Protein AF-A0A453MKX6-F1 (afdb_monomer_lite)

Radius of gyration: 16.12 Å; chains: 1; bounding box: 26×45×40 Å

Organism: Aegilops tauschii subsp. strangulata (NCBI:txid200361)

Structure (mmCIF, N/CA/C/O backbone):
data_AF-A0A453MKX6-F1
#
_entry.id   AF-A0A453MKX6-F1
#
loop_
_atom_site.group_PDB
_atom_site.id
_atom_site.type_symbol
_atom_site.label_atom_id
_atom_site.label_alt_id
_atom_site.label_comp_id
_atom_site.label_asym_id
_atom_site.label_entity_id
_atom_site.label_seq_id
_atom_site.pdbx_PDB_ins_code
_atom_site.Cartn_x
_atom_site.Cartn_y
_atom_site.Cartn_z
_atom_site.occupancy
_atom_site.B_iso_or_equiv
_atom_site.auth_seq_id
_atom_site.auth_comp_id
_atom_site.auth_asym_id
_atom_site.auth_atom_id
_atom_site.pdbx_PDB_model_num
ATOM 1 N N . MET A 1 1 ? 11.886 -34.300 17.148 1.00 54.22 1 MET A N 1
ATOM 2 C CA . MET A 1 1 ? 11.728 -32.834 17.193 1.00 54.22 1 MET A CA 1
ATOM 3 C C . MET A 1 1 ? 11.618 -32.432 18.650 1.00 54.22 1 MET A C 1
ATOM 5 O O . MET A 1 1 ? 10.687 -32.868 19.314 1.00 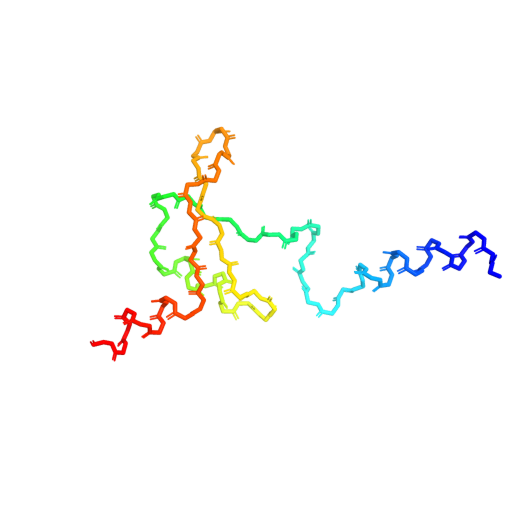54.22 1 MET A O 1
ATOM 9 N N . THR A 1 2 ? 12.608 -31.718 19.176 1.00 83.06 2 THR A N 1
ATOM 10 C CA . THR A 1 2 ? 12.596 -31.237 20.567 1.00 83.06 2 THR A CA 1
ATOM 11 C C . THR A 1 2 ? 11.953 -29.852 20.645 1.00 83.06 2 THR A C 1
ATOM 13 O O . THR A 1 2 ? 11.896 -29.137 19.644 1.00 83.06 2 THR A O 1
ATOM 16 N N . ILE A 1 3 ? 11.478 -29.448 21.828 1.00 75.88 3 ILE A N 1
ATOM 17 C CA . ILE A 1 3 ? 10.861 -28.124 22.043 1.00 75.88 3 ILE A CA 1
ATOM 18 C C . ILE A 1 3 ? 11.808 -26.998 21.592 1.00 75.88 3 ILE A C 1
ATOM 20 O O . ILE A 1 3 ? 11.378 -26.052 20.938 1.00 75.88 3 ILE A O 1
ATOM 24 N N . HIS A 1 4 ? 13.112 -27.151 21.838 1.00 76.00 4 HIS A N 1
ATOM 25 C CA . HIS A 1 4 ? 14.133 -26.218 21.359 1.00 76.00 4 HIS A CA 1
ATOM 26 C C . HIS A 1 4 ? 14.164 -26.081 19.830 1.00 76.00 4 HIS A C 1
ATOM 28 O O . HIS A 1 4 ? 14.240 -24.968 19.325 1.00 76.00 4 HIS A O 1
ATOM 34 N N . GLN A 1 5 ? 14.039 -27.181 19.083 1.00 77.00 5 GLN A N 1
ATOM 35 C CA . GLN A 1 5 ? 14.023 -27.139 17.616 1.00 77.00 5 GLN A CA 1
ATOM 36 C C . GLN A 1 5 ? 12.768 -26.447 17.071 1.00 77.00 5 GLN A C 1
ATOM 38 O O . GLN A 1 5 ? 12.854 -25.708 16.095 1.00 77.00 5 GLN A O 1
ATOM 43 N N . ALA A 1 6 ? 11.611 -26.648 17.709 1.00 72.25 6 ALA A N 1
ATOM 44 C CA . ALA A 1 6 ? 10.367 -25.988 17.314 1.00 72.25 6 ALA A CA 1
ATOM 45 C C . ALA A 1 6 ? 10.404 -24.471 17.577 1.00 72.25 6 ALA A C 1
ATOM 47 O O . ALA A 1 6 ? 9.950 -23.688 16.743 1.00 72.25 6 ALA A O 1
ATOM 48 N N . LEU A 1 7 ? 10.993 -24.050 18.703 1.00 72.50 7 LEU A N 1
ATOM 49 C CA . LEU A 1 7 ? 11.214 -22.633 19.006 1.00 72.50 7 LEU A CA 1
ATOM 50 C C . LEU A 1 7 ? 12.183 -21.988 18.010 1.00 72.50 7 LEU A C 1
ATOM 52 O O . LEU A 1 7 ? 11.920 -20.886 17.534 1.00 72.50 7 LEU A O 1
ATOM 56 N N . GLN A 1 8 ? 13.255 -22.691 17.645 1.00 67.38 8 GLN A N 1
ATOM 57 C CA . GLN A 1 8 ? 14.247 -22.191 16.697 1.00 67.38 8 GLN A CA 1
ATOM 58 C C . GLN A 1 8 ? 13.677 -22.070 15.278 1.00 67.38 8 GLN A C 1
ATOM 60 O O . GLN A 1 8 ? 13.863 -21.044 14.648 1.00 67.38 8 GLN A O 1
ATOM 65 N N . LEU A 1 9 ? 12.839 -23.010 14.827 1.00 64.56 9 LEU A N 1
ATOM 66 C CA . LEU A 1 9 ? 12.106 -22.901 13.555 1.00 64.56 9 LEU A CA 1
ATOM 67 C C . LEU A 1 9 ? 11.156 -21.690 13.501 1.00 64.56 9 LEU A C 1
ATOM 69 O O . LEU A 1 9 ? 11.048 -21.032 12.467 1.00 64.56 9 LEU A O 1
ATOM 73 N N . GLY A 1 10 ? 10.479 -21.368 14.609 1.00 60.09 10 GLY A N 1
ATOM 74 C CA . GLY A 1 10 ? 9.650 -20.162 14.712 1.00 60.09 10 GLY A CA 1
ATOM 75 C C . GLY A 1 10 ? 10.469 -18.866 14.699 1.00 60.09 10 GLY A C 1
ATOM 76 O O . GLY A 1 10 ? 10.010 -17.856 14.167 1.00 60.09 10 GLY A O 1
ATOM 77 N N . GLN A 1 11 ? 11.685 -18.902 15.248 1.00 55.72 11 GLN A N 1
ATOM 78 C CA . GLN A 1 11 ? 12.650 -17.800 15.214 1.00 55.72 11 GLN A CA 1
ATOM 79 C C . GLN A 1 11 ? 13.369 -17.684 13.865 1.00 55.72 11 GLN A C 1
ATOM 81 O O . GLN A 1 11 ? 13.678 -16.574 13.450 1.00 55.72 11 GLN A O 1
ATOM 86 N N . ASP A 1 12 ? 13.560 -18.783 13.141 1.00 50.88 12 ASP A N 1
ATOM 87 C CA . ASP A 1 12 ? 14.190 -18.817 11.821 1.00 50.88 12 ASP A CA 1
ATOM 88 C C . ASP A 1 12 ? 13.213 -18.398 10.713 1.00 50.88 12 ASP A C 1
ATOM 90 O O . ASP A 1 12 ? 13.595 -17.697 9.776 1.00 50.88 12 ASP A O 1
ATOM 94 N N . ALA A 1 13 ? 11.916 -18.686 10.879 1.00 52.16 13 ALA A N 1
ATOM 95 C CA . ALA A 1 13 ? 10.839 -18.004 10.149 1.00 52.16 13 ALA A CA 1
ATOM 96 C C . ALA A 1 13 ? 10.767 -16.495 10.470 1.00 52.16 13 ALA A C 1
ATOM 98 O O . ALA A 1 13 ? 10.100 -15.732 9.772 1.00 52.16 13 ALA A O 1
ATOM 99 N N . ASN A 1 14 ? 11.452 -16.074 11.534 1.00 47.72 14 ASN A N 1
ATOM 100 C CA . ASN A 1 14 ? 11.616 -14.699 11.984 1.00 47.72 14 ASN A CA 1
ATOM 101 C C . ASN A 1 14 ? 13.072 -14.209 11.784 1.00 47.72 14 ASN A C 1
ATOM 103 O O . ASN A 1 14 ? 13.452 -13.191 12.366 1.00 47.72 14 ASN A O 1
ATOM 107 N N . SER A 1 15 ? 13.891 -14.939 11.004 1.00 44.66 15 SER A N 1
ATOM 108 C CA . SER A 1 15 ? 15.317 -14.643 10.839 1.00 44.66 15 SER A CA 1
ATOM 109 C C . SER A 1 15 ? 15.559 -13.418 9.947 1.00 44.66 15 SER A C 1
ATOM 111 O O . SER A 1 15 ? 14.809 -13.141 9.008 1.00 44.66 15 SER A O 1
ATOM 113 N N . PRO A 1 16 ? 16.614 -12.644 10.244 1.00 46.19 16 PRO A N 1
ATOM 114 C CA . PRO A 1 16 ? 16.659 -11.207 10.024 1.00 46.19 16 PRO A CA 1
ATOM 115 C C . PRO A 1 16 ? 17.405 -10.826 8.739 1.00 46.19 16 PRO A C 1
ATOM 117 O O . PRO A 1 16 ? 18.103 -9.813 8.710 1.00 46.19 16 PRO A O 1
ATOM 120 N N . PHE A 1 17 ? 17.261 -11.589 7.651 1.00 49.09 17 PHE A N 1
ATOM 121 C CA . PHE A 1 17 ? 17.796 -11.187 6.339 1.00 49.09 17 PHE A CA 1
ATOM 122 C C . PHE A 1 17 ? 16.904 -10.136 5.659 1.00 49.09 17 PHE A C 1
ATOM 124 O O . PHE A 1 17 ? 16.468 -10.285 4.520 1.00 49.09 17 PHE A O 1
ATOM 131 N N . GLY A 1 18 ? 16.664 -9.047 6.394 1.00 43.06 18 GLY A N 1
ATOM 132 C CA . GLY A 1 18 ? 16.065 -7.818 5.896 1.00 43.06 18 GLY A CA 1
ATOM 133 C C . GLY A 1 18 ? 15.372 -6.980 6.972 1.00 43.06 18 GLY A C 1
ATOM 134 O O . GLY A 1 18 ? 14.166 -6.837 6.907 1.00 43.06 18 GLY A O 1
ATOM 135 N N . LEU A 1 19 ? 16.100 -6.439 7.959 1.00 43.97 19 LEU A N 1
ATOM 136 C CA . LEU A 1 19 ? 15.832 -5.133 8.613 1.00 43.97 19 LEU A CA 1
ATOM 137 C C . LEU A 1 19 ? 14.404 -4.748 9.096 1.00 43.97 19 LEU A C 1
ATOM 139 O O . LEU A 1 19 ? 14.156 -3.569 9.337 1.00 43.97 19 LEU A O 1
ATOM 143 N N . PHE A 1 20 ? 13.467 -5.669 9.323 1.00 47.72 20 PHE A N 1
ATOM 144 C CA . PHE A 1 20 ? 12.141 -5.323 9.857 1.00 47.72 20 PHE A CA 1
ATOM 145 C C . PHE A 1 20 ? 11.950 -5.878 11.261 1.00 47.72 20 PHE A C 1
ATOM 147 O O . PHE A 1 20 ? 11.511 -7.005 11.467 1.00 47.72 20 PHE A O 1
ATOM 154 N N . ASN A 1 21 ? 12.289 -5.041 12.237 1.00 46.16 21 ASN A N 1
ATOM 155 C CA . ASN A 1 21 ? 12.133 -5.265 13.669 1.00 46.16 21 ASN A CA 1
ATOM 156 C C . ASN A 1 21 ? 10.643 -5.457 14.044 1.00 46.16 21 ASN A C 1
ATOM 158 O O . ASN A 1 21 ? 9.961 -4.514 14.439 1.00 46.16 21 ASN A O 1
ATOM 162 N N . GLY A 1 22 ? 10.088 -6.653 13.822 1.00 50.38 22 GLY A N 1
ATOM 163 C CA . GLY A 1 22 ? 8.708 -7.022 14.178 1.00 50.38 22 GLY A CA 1
ATOM 164 C C . GLY A 1 22 ? 7.588 -6.377 13.344 1.00 50.38 22 GLY A C 1
ATOM 165 O O . GLY A 1 22 ? 6.429 -6.774 13.468 1.00 50.38 22 GLY A O 1
ATOM 166 N N . GLN A 1 23 ? 7.889 -5.427 12.455 1.00 57.78 23 GLN A N 1
ATOM 167 C CA . GLN A 1 23 ? 6.906 -4.829 11.547 1.00 57.78 23 GLN A CA 1
ATOM 168 C C . GLN A 1 23 ? 6.725 -5.682 10.290 1.00 57.78 23 GLN A C 1
ATOM 170 O O . GLN A 1 23 ? 7.301 -5.415 9.240 1.00 57.78 23 GLN A O 1
ATOM 175 N N . ARG A 1 24 ? 5.863 -6.700 10.389 1.00 64.75 24 ARG A N 1
ATOM 176 C CA . ARG A 1 24 ? 5.449 -7.529 9.239 1.00 64.75 24 ARG A CA 1
ATOM 177 C C . ARG A 1 24 ? 4.754 -6.728 8.129 1.00 64.75 24 ARG A C 1
ATOM 179 O O . ARG A 1 24 ? 4.752 -7.158 6.981 1.00 64.75 24 ARG A O 1
ATOM 186 N N . CYS A 1 25 ? 4.176 -5.573 8.464 1.00 75.94 25 CYS A N 1
ATOM 187 C CA . CYS A 1 25 ? 3.454 -4.713 7.533 1.00 75.94 25 CYS A CA 1
ATOM 188 C C . CYS A 1 25 ? 3.959 -3.272 7.626 1.00 75.94 25 CYS A C 1
ATOM 190 O O . CYS A 1 25 ? 3.937 -2.670 8.701 1.00 75.94 25 CYS A O 1
ATOM 192 N N . GLN A 1 26 ? 4.357 -2.707 6.486 1.00 90.31 26 GLN A N 1
ATOM 193 C CA . GLN A 1 26 ? 4.641 -1.281 6.367 1.00 90.31 26 GLN A CA 1
ATOM 194 C C . GLN A 1 26 ? 3.330 -0.501 6.260 1.00 90.31 26 GLN A C 1
ATOM 196 O O . GLN A 1 26 ? 2.427 -0.900 5.525 1.00 90.31 26 GLN A O 1
ATOM 201 N N . MET A 1 27 ? 3.222 0.603 6.998 1.00 93.50 27 MET A N 1
ATOM 202 C CA . MET A 1 27 ? 1.992 1.397 7.093 1.00 93.50 27 MET A CA 1
ATOM 203 C C . MET A 1 27 ? 2.269 2.879 6.874 1.00 93.50 27 MET A C 1
ATOM 205 O O . MET A 1 27 ? 3.165 3.410 7.521 1.00 93.50 27 MET A O 1
ATOM 209 N N . CYS A 1 28 ? 1.485 3.566 6.055 1.00 94.38 28 CYS A N 1
ATOM 210 C CA . CYS A 1 28 ? 1.507 5.022 5.922 1.00 94.38 28 CYS A CA 1
ATOM 211 C C . CYS A 1 28 ? 0.180 5.636 6.371 1.00 94.38 28 CYS A C 1
ATOM 213 O O . CYS A 1 28 ? -0.844 4.959 6.438 1.00 94.38 28 CYS A O 1
ATOM 215 N N . LEU A 1 29 ? 0.206 6.926 6.691 1.00 96.25 29 LEU A N 1
ATOM 216 C CA . L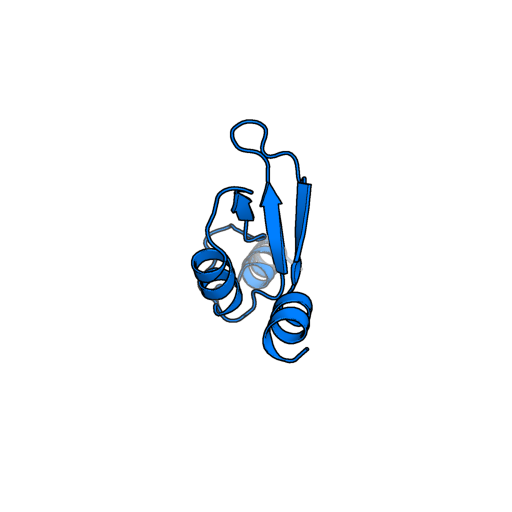EU A 1 29 ? -1.019 7.692 6.898 1.00 96.25 29 LEU A CA 1
ATOM 217 C C . LEU A 1 29 ? -1.556 8.186 5.558 1.00 96.25 29 LEU A C 1
ATOM 219 O O . LEU A 1 29 ? -0.793 8.402 4.619 1.00 96.25 29 LEU A O 1
ATOM 223 N N . ARG A 1 30 ? -2.862 8.449 5.483 1.00 93.00 30 ARG A N 1
ATOM 224 C CA . ARG A 1 30 ? -3.469 9.061 4.291 1.00 93.00 30 ARG A CA 1
ATOM 225 C C . ARG A 1 30 ? -2.872 10.431 3.935 1.00 93.00 30 ARG A C 1
ATOM 227 O O . ARG A 1 30 ? -2.886 10.812 2.771 1.00 93.00 30 ARG A O 1
ATOM 234 N N . SER A 1 31 ? -2.344 11.150 4.923 1.00 95.31 31 SER A N 1
ATOM 235 C CA . SER A 1 31 ? -1.663 12.436 4.750 1.00 95.31 31 SER A CA 1
ATOM 236 C C . SER A 1 31 ? -0.167 12.320 4.432 1.00 95.31 31 SER A C 1
ATOM 238 O O . SER A 1 31 ? 0.459 13.344 4.162 1.00 95.31 31 SER A O 1
ATOM 240 N N . ASP A 1 32 ? 0.428 11.117 4.472 1.00 96.38 32 ASP A N 1
ATOM 241 C CA . ASP A 1 32 ? 1.840 10.950 4.116 1.00 96.38 32 ASP A CA 1
ATOM 242 C C . ASP A 1 32 ? 2.041 11.264 2.616 1.00 96.38 32 ASP A C 1
ATOM 244 O O . ASP A 1 32 ? 1.266 10.798 1.775 1.00 96.38 32 ASP A O 1
ATOM 248 N N . PRO A 1 33 ? 3.101 12.007 2.244 1.00 96.62 33 PRO A N 1
ATOM 249 C CA . PRO A 1 33 ? 3.401 12.278 0.845 1.00 96.62 33 PRO A CA 1
ATOM 250 C C . PRO A 1 33 ? 3.802 10.994 0.111 1.00 96.62 33 PRO A C 1
ATOM 252 O O . PRO A 1 33 ? 4.424 10.097 0.688 1.00 96.62 33 PRO A O 1
ATOM 255 N N . LEU A 1 34 ? 3.522 10.940 -1.196 1.00 94.81 34 LEU A N 1
ATOM 256 C CA . LEU A 1 34 ? 3.820 9.768 -2.025 1.00 94.81 34 LEU A CA 1
ATOM 257 C C . LEU A 1 34 ? 5.301 9.366 -1.967 1.00 94.81 34 LEU A C 1
ATOM 259 O O . LEU A 1 34 ? 5.599 8.178 -1.893 1.00 94.81 34 LEU A O 1
ATOM 263 N N . LEU A 1 35 ? 6.219 10.338 -1.919 1.00 95.62 35 LEU A N 1
ATOM 264 C CA . LEU A 1 35 ? 7.658 10.082 -1.801 1.00 95.62 35 LEU A CA 1
ATOM 265 C C . LEU A 1 35 ? 7.988 9.187 -0.59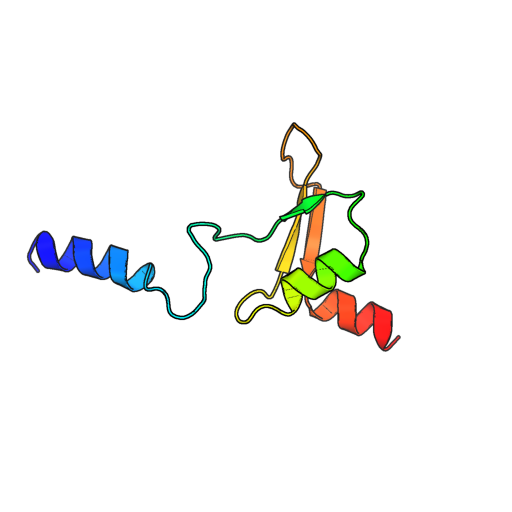4 1.00 95.62 35 LEU A C 1
ATOM 267 O O . LEU A 1 35 ? 8.698 8.198 -0.736 1.00 95.62 35 LEU A O 1
ATOM 271 N N . LYS A 1 36 ? 7.384 9.457 0.567 1.00 94.94 36 LYS A N 1
ATOM 272 C CA . LYS A 1 36 ? 7.576 8.658 1.786 1.00 94.94 36 LYS A CA 1
ATOM 273 C C . LYS A 1 36 ? 6.998 7.247 1.656 1.00 94.94 36 LYS A C 1
ATOM 275 O O . LYS A 1 36 ? 7.491 6.303 2.271 1.00 94.94 36 LYS A O 1
ATOM 280 N N . VAL A 1 37 ? 5.938 7.073 0.866 1.00 94.62 37 VAL A N 1
ATOM 281 C CA . VAL A 1 37 ? 5.407 5.742 0.530 1.00 94.62 37 VAL A CA 1
ATOM 282 C C . VAL A 1 37 ? 6.375 5.000 -0.394 1.00 94.62 37 VAL A C 1
ATOM 284 O O . VAL A 1 37 ? 6.639 3.819 -0.173 1.00 94.62 37 VAL A O 1
ATOM 287 N N . MET A 1 38 ? 6.944 5.689 -1.384 1.00 94.81 38 MET A N 1
ATOM 288 C CA . MET A 1 38 ? 7.934 5.123 -2.303 1.00 94.81 38 MET A CA 1
ATOM 289 C C . MET A 1 38 ? 9.218 4.710 -1.580 1.00 94.81 38 MET A C 1
ATOM 291 O O . MET A 1 38 ? 9.706 3.615 -1.828 1.00 94.81 38 MET A O 1
ATOM 295 N N . GLU A 1 39 ? 9.714 5.503 -0.628 1.00 94.25 39 GLU A N 1
ATOM 296 C CA . GLU A 1 39 ? 10.853 5.134 0.229 1.00 94.25 39 GLU A CA 1
ATOM 297 C C . GLU A 1 39 ? 10.592 3.832 1.000 1.00 94.25 39 GLU A C 1
ATOM 299 O O . GLU A 1 39 ? 11.466 2.973 1.106 1.00 94.25 39 GLU A O 1
ATOM 304 N N . ARG A 1 40 ? 9.364 3.631 1.499 1.00 91.69 40 ARG A N 1
ATOM 305 C CA . ARG A 1 40 ? 8.989 2.382 2.183 1.00 91.69 40 ARG A CA 1
ATOM 306 C C . ARG A 1 40 ? 8.967 1.195 1.229 1.00 91.69 40 ARG A C 1
ATOM 308 O O . ARG A 1 40 ? 9.450 0.128 1.600 1.00 91.69 40 ARG A O 1
ATOM 315 N N . LEU A 1 41 ? 8.407 1.384 0.035 1.00 92.06 41 LEU A N 1
ATOM 316 C CA . LEU A 1 41 ? 8.347 0.376 -1.026 1.00 92.06 41 LEU A CA 1
ATOM 317 C C . LEU A 1 41 ? 9.725 0.065 -1.633 1.00 92.06 41 LEU A C 1
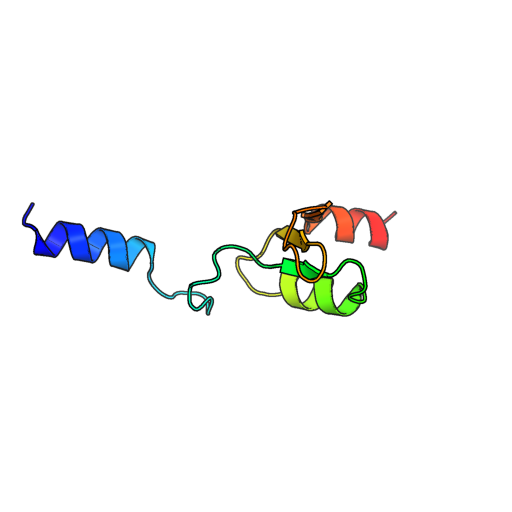ATOM 319 O O . LEU A 1 41 ? 9.918 -1.026 -2.159 1.00 92.06 41 LEU A O 1
ATOM 323 N N . ALA A 1 42 ? 10.681 0.992 -1.550 1.00 90.56 42 ALA A N 1
ATOM 324 C CA . ALA A 1 42 ? 12.055 0.785 -1.999 1.00 90.56 42 ALA A CA 1
ATOM 325 C C . ALA A 1 42 ? 12.837 -0.175 -1.090 1.00 90.56 42 ALA A C 1
ATOM 327 O O . ALA A 1 42 ? 13.869 -0.705 -1.502 1.00 90.56 42 ALA A O 1
ATOM 328 N N . ASN A 1 43 ? 12.354 -0.432 0.131 1.00 86.94 43 ASN A N 1
ATOM 329 C CA . ASN A 1 43 ? 13.012 -1.387 1.008 1.00 86.94 43 ASN A CA 1
ATOM 330 C C . ASN A 1 43 ? 12.857 -2.823 0.476 1.00 86.94 43 ASN A C 1
ATOM 332 O O . ASN A 1 43 ? 11.730 -3.266 0.213 1.00 86.94 43 ASN A O 1
ATOM 336 N N . PRO A 1 44 ? 13.955 -3.596 0.388 1.00 83.56 44 PRO A N 1
ATOM 337 C CA . PRO A 1 44 ? 13.907 -4.983 -0.051 1.00 83.56 44 PRO A CA 1
ATOM 338 C C . PRO A 1 44 ? 12.888 -5.804 0.746 1.00 83.56 44 PRO A C 1
ATOM 340 O O . PRO A 1 44 ? 12.867 -5.781 1.973 1.00 83.56 44 PRO A O 1
ATOM 343 N N . GLY A 1 45 ? 12.021 -6.529 0.038 1.00 83.75 45 GLY A N 1
ATOM 344 C CA . GLY A 1 45 ? 10.971 -7.354 0.645 1.00 83.75 45 GLY A CA 1
ATOM 345 C C . GLY A 1 45 ? 9.634 -6.639 0.874 1.00 83.75 45 GLY A C 1
ATOM 346 O O . GLY A 1 45 ? 8.612 -7.313 1.021 1.00 83.75 45 GLY A O 1
ATOM 347 N N . VAL A 1 46 ? 9.579 -5.305 0.805 1.00 87.75 46 VAL A N 1
ATOM 348 C CA . VAL A 1 46 ? 8.322 -4.551 0.923 1.00 87.75 46 VAL A CA 1
ATOM 349 C C . VAL A 1 46 ? 7.684 -4.396 -0.450 1.00 87.75 46 VAL A C 1
ATOM 351 O O . VAL A 1 46 ? 8.115 -3.614 -1.285 1.00 87.75 46 VAL A O 1
ATOM 354 N N . ARG A 1 47 ? 6.603 -5.139 -0.693 1.00 91.19 47 ARG A N 1
ATOM 355 C CA . ARG A 1 47 ? 5.848 -5.046 -1.959 1.00 91.19 47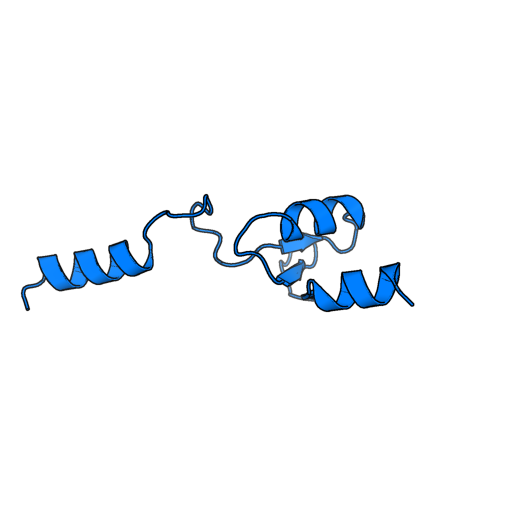 ARG A CA 1
ATOM 356 C C . ARG A 1 47 ? 4.588 -4.194 -1.857 1.00 91.19 47 ARG A C 1
ATOM 358 O O . ARG A 1 47 ? 3.997 -3.850 -2.882 1.00 91.19 47 ARG A O 1
ATOM 365 N N . ARG A 1 48 ? 4.132 -3.945 -0.627 1.00 94.31 48 ARG A N 1
ATOM 366 C CA . ARG A 1 48 ? 2.864 -3.288 -0.306 1.00 94.31 48 ARG A CA 1
ATOM 367 C C . ARG A 1 48 ? 3.013 -2.445 0.955 1.00 94.31 48 ARG A C 1
ATOM 369 O O . ARG A 1 48 ? 3.685 -2.866 1.895 1.00 94.31 48 ARG A O 1
ATOM 376 N N . VAL A 1 49 ? 2.344 -1.300 0.974 1.00 95.06 49 VAL A N 1
ATOM 377 C CA . VAL A 1 49 ? 2.209 -0.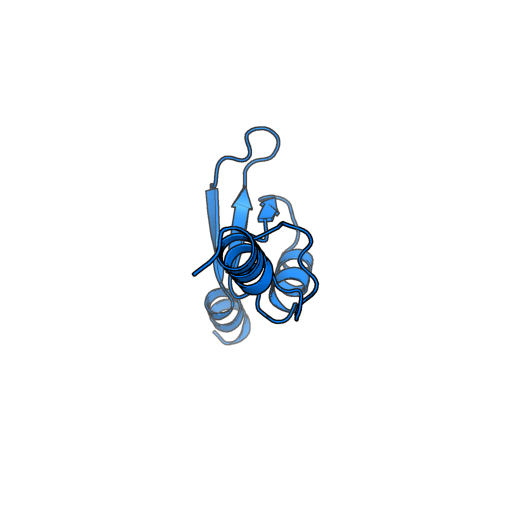412 2.131 1.00 95.06 49 VAL A CA 1
ATOM 378 C C . VAL A 1 49 ? 0.722 -0.207 2.397 1.00 95.06 49 VAL A C 1
ATOM 380 O O . VAL A 1 49 ? -0.043 0.089 1.480 1.00 95.06 49 VAL A O 1
ATOM 383 N N . PHE A 1 50 ? 0.301 -0.390 3.643 1.00 95.56 50 PHE A N 1
ATOM 384 C CA . PHE A 1 50 ? -1.087 -0.198 4.057 1.00 95.56 50 PHE A CA 1
ATOM 385 C C . PHE A 1 50 ? -1.324 1.255 4.451 1.00 95.56 50 PHE A C 1
ATOM 387 O O . PHE A 1 50 ? -0.574 1.808 5.251 1.00 95.56 50 PHE A O 1
ATOM 394 N N . ILE A 1 51 ? -2.377 1.862 3.919 1.00 96.31 51 ILE A N 1
ATOM 395 C CA . ILE A 1 51 ? -2.825 3.184 4.349 1.00 96.31 51 ILE A CA 1
ATOM 396 C C . ILE A 1 51 ? -3.706 2.978 5.572 1.00 96.31 51 ILE A C 1
ATOM 398 O O . ILE A 1 51 ? -4.677 2.219 5.512 1.00 96.31 51 ILE A O 1
ATOM 402 N N . VAL A 1 52 ? -3.369 3.640 6.671 1.00 95.75 52 VAL A N 1
ATOM 403 C CA . VAL A 1 52 ? -4.132 3.573 7.914 1.00 95.75 52 VAL A CA 1
ATOM 404 C C . VAL A 1 52 ? -4.575 4.958 8.362 1.00 95.75 52 VAL A C 1
ATOM 406 O O . VAL A 1 52 ? -3.870 5.952 8.170 1.00 95.75 52 VAL A O 1
ATOM 409 N N . GLU A 1 53 ? -5.742 5.009 8.989 1.00 95.56 53 GLU A N 1
ATOM 410 C CA . GLU A 1 53 ? -6.245 6.210 9.644 1.00 95.56 53 GLU A CA 1
ATOM 411 C C . GLU A 1 53 ? -5.385 6.546 10.875 1.00 95.56 53 GLU A C 1
ATOM 413 O O . GLU A 1 53 ? -4.990 5.667 11.655 1.00 95.56 53 GLU A O 1
ATOM 418 N N . ALA A 1 54 ? -5.100 7.836 11.070 1.00 92.50 54 ALA A N 1
ATOM 419 C CA . ALA A 1 54 ? -4.386 8.308 12.249 1.00 92.50 54 ALA A CA 1
ATOM 420 C C . ALA A 1 54 ? -5.215 8.054 13.522 1.00 92.50 54 ALA A C 1
ATOM 422 O O . ALA A 1 54 ? -6.413 8.313 13.571 1.00 92.50 54 ALA A O 1
ATOM 423 N N . GLY A 1 55 ? -4.574 7.543 14.575 1.00 91.38 55 GLY A N 1
ATOM 424 C CA . GLY A 1 55 ? -5.241 7.208 15.837 1.00 91.38 55 GLY A CA 1
ATOM 425 C C . GLY A 1 55 ? -5.844 5.802 15.839 1.00 91.38 55 GLY A C 1
ATOM 426 O O . GLY A 1 55 ? -5.313 4.931 16.527 1.00 91.38 55 GLY A O 1
ATOM 427 N N . SER A 1 56 ? -6.906 5.564 15.057 1.00 90.81 56 SER A N 1
ATOM 428 C CA . SER A 1 56 ? -7.648 4.286 15.060 1.00 90.81 56 SER A CA 1
ATOM 429 C C . SER A 1 56 ? -6.855 3.114 14.467 1.00 90.81 56 SER A C 1
ATOM 431 O O . SER A 1 56 ? -7.130 1.956 14.786 1.00 90.81 56 SER A O 1
ATOM 433 N N . LYS A 1 57 ? -5.870 3.404 13.600 1.00 87.44 57 LYS A N 1
ATOM 434 C CA . LYS A 1 57 ? -5.119 2.425 12.792 1.00 87.44 57 LYS A CA 1
ATOM 435 C C . LYS A 1 57 ? -6.008 1.558 11.896 1.00 87.44 57 LYS A C 1
ATOM 437 O O . LYS A 1 57 ? -5.578 0.497 11.438 1.00 87.44 57 LYS A O 1
ATOM 442 N N . ARG A 1 58 ? -7.241 1.994 11.625 1.00 93.81 58 ARG A N 1
ATOM 443 C CA . ARG A 1 58 ? -8.124 1.330 10.670 1.00 93.81 58 ARG A CA 1
ATOM 444 C C . ARG A 1 58 ? -7.477 1.366 9.290 1.00 93.81 58 ARG A C 1
ATOM 446 O O . ARG A 1 58 ? -7.036 2.419 8.842 1.00 93.81 58 ARG A O 1
ATOM 453 N N . VAL A 1 59 ? -7.435 0.220 8.614 1.00 95.50 59 VAL A N 1
ATOM 454 C CA . VAL A 1 59 ? -6.925 0.140 7.242 1.00 95.50 59 VAL A CA 1
ATOM 455 C C . VAL A 1 59 ? -7.929 0.798 6.301 1.00 95.50 59 VAL A C 1
ATOM 457 O O . VAL A 1 59 ? -9.089 0.395 6.233 1.00 95.50 59 VAL A O 1
ATOM 460 N N . GLU A 1 60 ? -7.472 1.810 5.578 1.00 95.81 60 GLU A N 1
ATOM 461 C CA . GLU A 1 60 ? -8.252 2.531 4.571 1.00 95.81 60 GLU A CA 1
ATOM 462 C C . GLU A 1 60 ? -7.951 2.040 3.157 1.00 95.81 60 GLU A C 1
ATOM 464 O O . GLU A 1 60 ? -8.796 2.135 2.270 1.00 95.81 60 GLU A O 1
ATOM 469 N N . GLY A 1 61 ? -6.751 1.501 2.936 1.00 96.12 61 GLY A N 1
ATOM 470 C CA . GLY A 1 61 ? -6.342 1.024 1.625 1.00 96.12 61 GLY A CA 1
ATOM 471 C C . GLY A 1 61 ? -4.964 0.384 1.616 1.00 96.12 61 GLY A C 1
ATOM 472 O O . GLY A 1 61 ? -4.306 0.225 2.645 1.00 96.12 61 GLY A O 1
ATOM 473 N N . VAL A 1 62 ? -4.523 0.016 0.418 1.00 96.31 62 VAL A N 1
ATOM 474 C CA . VAL A 1 62 ? -3.204 -0.564 0.171 1.00 96.31 62 VAL A CA 1
ATOM 475 C C . VAL A 1 62 ? -2.620 0.041 -1.097 1.00 96.31 62 VAL A C 1
ATOM 477 O O . VAL A 1 62 ? -3.330 0.230 -2.080 1.00 96.31 62 VAL A O 1
ATOM 480 N N . ILE A 1 63 ? -1.326 0.335 -1.062 1.00 96.62 63 ILE A N 1
ATOM 481 C CA . ILE A 1 63 ? -0.538 0.741 -2.224 1.00 96.62 63 ILE A CA 1
ATOM 482 C C . ILE A 1 63 ? 0.493 -0.350 -2.465 1.00 96.62 63 ILE A C 1
ATOM 484 O O . ILE A 1 63 ? 1.269 -0.695 -1.570 1.00 96.62 63 ILE A O 1
ATOM 488 N N . SER A 1 64 ? 0.502 -0.913 -3.665 1.00 95.50 64 SER A N 1
ATOM 489 C CA . SER A 1 64 ? 1.514 -1.868 -4.104 1.00 95.50 64 SER A CA 1
ATOM 490 C C . SER A 1 64 ? 2.538 -1.215 -5.029 1.00 95.50 64 SER A C 1
ATOM 492 O O . SER A 1 64 ? 2.281 -0.168 -5.620 1.00 95.50 64 SER A O 1
ATOM 494 N N . LEU A 1 65 ? 3.691 -1.868 -5.208 1.00 94.44 65 LEU A N 1
ATOM 495 C CA . LEU A 1 65 ? 4.677 -1.456 -6.218 1.00 94.44 65 LEU A CA 1
ATOM 496 C C . LEU A 1 65 ? 4.045 -1.282 -7.610 1.00 94.44 65 LEU A C 1
ATOM 498 O O . LEU A 1 65 ? 4.362 -0.325 -8.308 1.00 94.44 65 LEU A O 1
ATOM 502 N N . SER A 1 66 ? 3.115 -2.162 -7.996 1.00 95.00 66 SER A N 1
ATOM 503 C CA . SER A 1 66 ? 2.431 -2.088 -9.292 1.00 95.00 66 SER A CA 1
ATOM 504 C C . SER A 1 66 ? 1.615 -0.809 -9.468 1.00 95.00 66 SER A C 1
ATOM 506 O O . SER A 1 66 ? 1.524 -0.307 -10.582 1.00 95.00 66 SER A O 1
ATOM 508 N N . ASP A 1 67 ? 1.032 -0.274 -8.395 1.00 96.00 67 ASP A N 1
ATOM 509 C CA . ASP A 1 67 ? 0.251 0.965 -8.457 1.00 96.00 67 ASP A CA 1
ATOM 510 C C . ASP A 1 67 ? 1.160 2.173 -8.696 1.00 96.00 67 ASP A C 1
ATOM 512 O O . ASP A 1 67 ? 0.806 3.067 -9.458 1.00 96.00 67 ASP A O 1
ATOM 516 N N . ILE A 1 68 ? 2.372 2.154 -8.128 1.00 94.50 68 ILE A N 1
ATOM 517 C CA . ILE A 1 68 ? 3.400 3.164 -8.403 1.00 94.50 68 ILE A CA 1
ATOM 518 C C . ILE A 1 68 ? 3.846 3.097 -9.865 1.00 94.50 68 ILE A C 1
ATOM 520 O O . ILE A 1 68 ? 3.905 4.127 -10.527 1.00 94.50 68 ILE A O 1
ATOM 524 N N . PHE A 1 69 ? 4.111 1.900 -10.400 1.00 93.94 69 PHE A N 1
ATOM 525 C CA . PHE A 1 69 ? 4.461 1.758 -11.818 1.00 93.94 69 PHE A CA 1
ATOM 526 C C . PHE A 1 69 ? 3.337 2.231 -12.735 1.00 93.94 69 PHE A C 1
ATOM 528 O O . PHE A 1 69 ? 3.607 2.946 -13.692 1.00 93.94 69 PHE A O 1
ATOM 535 N N . LYS A 1 70 ? 2.083 1.886 -12.420 1.00 95.75 70 LYS A N 1
ATOM 536 C CA . LYS A 1 70 ? 0.923 2.392 -13.158 1.00 95.75 70 LYS A CA 1
ATOM 537 C C . LYS A 1 70 ? 0.835 3.910 -13.108 1.00 95.75 70 LYS A C 1
ATOM 539 O O . LYS A 1 70 ? 0.491 4.481 -14.117 1.00 95.75 70 LYS A O 1
ATOM 544 N N . LEU A 1 71 ? 1.133 4.545 -11.976 1.00 93.88 71 LEU A N 1
ATOM 545 C CA . LEU A 1 71 ? 1.093 6.003 -11.849 1.00 93.88 71 LEU A CA 1
ATOM 546 C C . LEU A 1 71 ? 2.218 6.705 -12.628 1.00 93.88 71 LEU A C 1
ATOM 548 O O . LEU A 1 71 ? 2.010 7.794 -13.147 1.00 93.88 71 LEU A O 1
ATOM 552 N N . LEU A 1 72 ? 3.421 6.122 -12.651 1.00 92.81 72 LEU A N 1
ATOM 553 C CA . LEU A 1 72 ? 4.612 6.739 -13.250 1.00 92.81 72 LEU A CA 1
ATOM 554 C C . LEU A 1 72 ? 4.764 6.467 -14.751 1.00 92.81 72 LEU A C 1
ATOM 556 O O . LEU A 1 72 ? 5.419 7.245 -15.438 1.00 92.81 72 LEU A O 1
ATOM 560 N N . LEU A 1 73 ? 4.240 5.338 -15.232 1.00 93.69 73 LEU A N 1
ATOM 561 C CA . LEU A 1 73 ? 4.427 4.852 -16.604 1.00 93.69 73 LEU A CA 1
ATOM 562 C C . LEU A 1 73 ? 3.141 4.891 -17.446 1.00 93.69 73 LEU A C 1
ATOM 564 O O . LEU A 1 73 ? 3.144 4.374 -18.562 1.00 93.69 73 LEU A O 1
ATOM 568 N N . SER A 1 74 ? 2.049 5.432 -16.904 1.00 69.75 74 SER A N 1
ATOM 569 C CA . SER A 1 74 ? 0.793 5.677 -17.628 1.00 69.75 74 SER A CA 1
ATOM 570 C C . SER A 1 74 ? 0.848 6.915 -18.503 1.00 69.75 74 SER A C 1
ATOM 572 O O . SER A 1 74 ? 1.356 7.940 -17.995 1.00 69.75 74 SER A O 1
#

Secondary structure (DSSP, 8-state):
--HHHHHHHHHHTT--TT--SS-SSEEEETTS-HHHHHHHHTSTT--EEEEE-TTT--EEEEEEHHHHHHHHH-

InterPro domains:
  IPR000644 CBS domain [PF00571] (29-73)
  IPR046342 CBS domain superfamily [G3DSA:3.10.580.10] (1-74)
  IPR046342 CBS domain superfamily [SSF54631] (24-73)
  IPR050511 AMP-activated protein kinase gamma/SDS23 families [PTHR13780] (2-72)

pLDDT: mean 81.56, std 17.94, range [43.06, 96.62]

Sequence (74 aa):
MTIHQALQLGQDANSPFGLFNGQRCQMCLRSDPLLKVMERLANPGVRRVFIVEAGSKRVEGVISLSDIFKLLLS

Foldseek 3Di:
DDPVVVVVVVVVVVDPPFPDPPCPAAEDEPPDDVVVVVVQCPGPPRQKYFYAHPPVRHTPGMDGPVNVCVVPVD